Protein AF-A0A7C2ALZ6-F1 (afdb_monomer_lite)

Foldseek 3Di:
DDQDQFPVRDRLVPDQLQVCQVVVPLVSLQVVQVVCCVVVVHNGHSVNSHDNGD

pLDDT: mean 89.88, std 8.98, range [59.09, 97.62]

Radius of gyration: 10.99 Å; chains: 1; bounding box: 24×17×29 Å

Sequence (54 aa):
MEKIIGFCGLICSECPAYLATQKDDDNERRKVAETWSKEFNANMKPEDINYDGC

Structure (mmCIF, N/CA/C/O backbone):
data_AF-A0A7C2ALZ6-F1
#
_entry.id   AF-A0A7C2ALZ6-F1
#
loop_
_atom_site.group_PDB
_atom_site.id
_atom_site.type_symbol
_atom_site.label_atom_id
_atom_site.label_alt_id
_atom_site.label_comp_id
_atom_site.label_asym_id
_atom_site.label_entity_id
_atom_site.label_seq_id
_atom_site.pdbx_PDB_ins_code
_atom_site.Cartn_x
_atom_site.Cartn_y
_atom_site.Cartn_z
_atom_site.occupancy
_atom_site.B_iso_or_equiv
_atom_site.auth_seq_id
_atom_site.auth_comp_id
_atom_site.auth_asym_id
_atom_site.auth_atom_id
_atom_site.pdbx_PDB_model_num
ATOM 1 N N . MET A 1 1 ? -5.942 6.274 17.573 1.00 59.09 1 MET A N 1
ATOM 2 C CA . MET A 1 1 ? -6.098 4.961 16.919 1.00 59.09 1 MET A CA 1
ATOM 3 C C . MET A 1 1 ? -5.124 4.028 17.611 1.00 59.09 1 MET A C 1
ATOM 5 O O . MET A 1 1 ? -3.9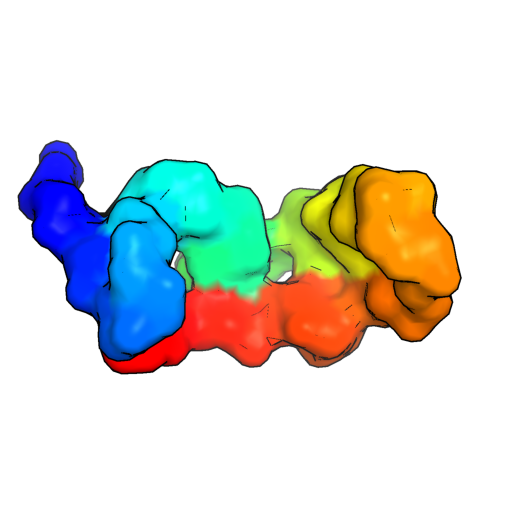92 4.446 17.832 1.00 59.09 1 MET A O 1
ATOM 9 N N . GLU A 1 2 ? -5.575 2.869 18.085 1.00 69.81 2 GLU A N 1
ATOM 10 C CA . GLU A 1 2 ? -4.674 1.892 18.707 1.00 69.81 2 GLU A CA 1
ATOM 11 C C . GLU A 1 2 ? -3.620 1.453 17.685 1.00 69.81 2 GLU A C 1
ATOM 13 O O . GLU A 1 2 ? -3.920 1.324 16.497 1.00 69.81 2 GLU A O 1
ATOM 18 N N . LYS A 1 3 ? -2.370 1.287 18.131 1.00 75.94 3 LYS A N 1
ATOM 19 C CA . LYS A 1 3 ? -1.297 0.794 17.268 1.00 75.94 3 LYS A CA 1
ATOM 20 C C . LYS A 1 3 ? -1.548 -0.681 16.996 1.00 75.94 3 LYS A C 1
ATOM 22 O O . LYS A 1 3 ? -1.271 -1.521 17.847 1.00 75.94 3 LYS A O 1
ATOM 27 N N . ILE A 1 4 ? -2.067 -0.977 15.813 1.00 84.50 4 ILE A N 1
ATOM 28 C CA . ILE A 1 4 ? -2.182 -2.347 15.323 1.00 84.50 4 ILE A CA 1
ATOM 29 C C . ILE A 1 4 ? -0.830 -2.700 14.721 1.00 84.50 4 ILE A C 1
ATOM 31 O O . ILE A 1 4 ? -0.383 -2.025 13.798 1.00 84.50 4 ILE A O 1
ATOM 35 N N . ILE A 1 5 ? -0.166 -3.714 15.265 1.00 85.44 5 ILE A N 1
ATOM 36 C CA . ILE A 1 5 ? 1.087 -4.237 14.722 1.00 85.44 5 ILE A CA 1
ATOM 37 C C . ILE A 1 5 ? 0.755 -5.566 14.053 1.00 85.44 5 ILE A C 1
ATOM 39 O O . ILE A 1 5 ? 0.278 -6.478 14.725 1.00 85.44 5 ILE A O 1
ATOM 43 N N . GLY A 1 6 ? 0.971 -5.659 12.741 1.00 82.50 6 GLY A N 1
ATOM 44 C CA . GLY A 1 6 ? 0.748 -6.899 11.996 1.00 82.50 6 GLY A CA 1
ATOM 45 C C . GLY A 1 6 ? 1.829 -7.942 12.290 1.00 82.50 6 GLY A C 1
ATOM 46 O O . GLY A 1 6 ? 2.889 -7.610 12.826 1.00 82.50 6 GLY A O 1
ATOM 47 N N . PHE A 1 7 ? 1.624 -9.199 11.878 1.00 79.75 7 PHE A N 1
ATOM 48 C CA . PHE A 1 7 ? 2.639 -10.259 12.006 1.00 79.75 7 PHE A CA 1
ATOM 49 C C . PHE A 1 7 ? 3.972 -9.896 11.336 1.00 79.75 7 PHE A C 1
ATOM 51 O O . PHE A 1 7 ? 5.020 -10.401 11.732 1.00 79.75 7 PHE A O 1
ATOM 58 N N . CYS A 1 8 ? 3.950 -9.014 10.331 1.00 83.00 8 CYS A N 1
ATOM 59 C CA . CYS A 1 8 ? 5.145 -8.500 9.665 1.00 83.00 8 CYS A CA 1
ATOM 60 C C . CYS A 1 8 ? 5.981 -7.554 10.549 1.00 83.00 8 CYS A C 1
ATOM 62 O O . CYS A 1 8 ? 7.061 -7.135 10.142 1.00 83.00 8 CYS A O 1
ATOM 64 N N . GLY A 1 9 ? 5.490 -7.198 11.741 1.00 82.50 9 GLY A N 1
ATOM 65 C CA . GLY A 1 9 ? 6.133 -6.265 12.666 1.00 82.50 9 GLY A CA 1
ATOM 66 C C . GLY A 1 9 ? 5.913 -4.790 12.320 1.00 82.50 9 GLY A C 1
ATOM 67 O O . GLY A 1 9 ? 6.423 -3.922 13.027 1.00 82.50 9 GLY A O 1
ATOM 68 N N . LEU A 1 10 ? 5.153 -4.486 11.262 1.00 85.12 10 LEU A N 1
ATOM 69 C CA . LEU A 1 10 ? 4.807 -3.117 10.880 1.00 85.12 10 LEU A CA 1
ATOM 70 C C . LEU A 1 10 ? 3.580 -2.626 11.645 1.00 85.12 10 LEU A C 1
ATOM 72 O O . LEU A 1 10 ? 2.643 -3.380 11.904 1.00 85.12 10 LEU A O 1
ATOM 76 N N . ILE A 1 11 ? 3.561 -1.328 11.942 1.00 88.94 11 ILE A N 1
ATOM 77 C CA . ILE A 1 11 ? 2.387 -0.654 12.492 1.00 88.94 11 ILE A CA 1
ATOM 78 C C . ILE A 1 11 ? 1.373 -0.485 11.350 1.00 88.94 11 ILE A C 1
ATOM 80 O O . ILE A 1 11 ? 1.483 0.431 10.539 1.00 88.94 11 ILE A O 1
ATOM 84 N N . CYS A 1 12 ? 0.379 -1.370 11.271 1.00 86.31 12 CYS A N 1
ATOM 85 C CA . CYS A 1 12 ? -0.676 -1.351 10.257 1.00 86.31 12 CYS A CA 1
ATOM 86 C C . CYS A 1 12 ? -1.416 -0.011 10.224 1.00 86.31 12 CYS A C 1
ATOM 88 O O . CYS A 1 12 ? -1.696 0.493 9.142 1.00 86.31 12 CYS A O 1
ATOM 90 N N . SER A 1 13 ? -1.645 0.624 11.381 1.00 85.62 13 SER A N 1
ATOM 91 C CA . SER A 1 13 ? -2.286 1.948 11.449 1.00 85.62 13 SER A CA 1
ATOM 92 C C . SER A 1 13 ? -1.476 3.074 10.788 1.00 85.62 13 SER A C 1
ATOM 94 O O . SER A 1 13 ? -2.006 4.160 10.581 1.00 85.62 13 SER A O 1
ATOM 96 N N . GLU A 1 14 ? -0.205 2.830 10.468 1.00 89.56 14 GLU A N 1
ATOM 97 C CA . GLU A 1 14 ? 0.694 3.757 9.771 1.00 89.56 14 GLU A CA 1
ATOM 98 C C . GLU A 1 14 ? 1.127 3.206 8.395 1.00 89.56 14 GLU A C 1
ATOM 100 O O . GLU A 1 14 ? 1.852 3.869 7.657 1.00 89.56 14 GLU A O 1
ATOM 105 N N . CYS A 1 15 ? 0.675 2.003 8.020 1.00 91.06 15 CYS A N 1
ATOM 106 C CA . CYS A 1 15 ? 1.036 1.366 6.760 1.00 91.06 15 CYS A CA 1
ATOM 107 C C . CYS A 1 15 ? 0.212 1.963 5.607 1.00 91.06 15 CYS A C 1
ATOM 109 O O . CYS A 1 15 ? -1.015 1.827 5.598 1.00 91.06 15 CYS A O 1
ATOM 111 N N . PRO A 1 16 ? 0.845 2.574 4.591 1.00 92.31 16 PRO A N 1
ATOM 112 C CA . PRO A 1 16 ? 0.112 3.241 3.522 1.00 92.31 16 PRO A CA 1
ATOM 113 C C . PRO A 1 16 ? -0.675 2.254 2.646 1.00 92.31 16 PRO A C 1
ATOM 115 O O . PRO A 1 16 ? -1.757 2.598 2.183 1.00 92.31 16 PRO A O 1
ATOM 118 N N . ALA A 1 17 ? -0.197 1.013 2.482 1.00 92.62 17 ALA A N 1
ATOM 119 C CA . ALA A 1 17 ? -0.934 -0.038 1.776 1.00 92.62 17 ALA A CA 1
ATOM 120 C C . ALA A 1 17 ? -2.227 -0.435 2.506 1.00 92.62 17 ALA A C 1
ATOM 122 O O . ALA A 1 17 ? -3.284 -0.545 1.884 1.00 92.62 17 ALA A O 1
ATOM 123 N N . TYR A 1 18 ? -2.153 -0.593 3.832 1.00 92.31 18 TYR A N 1
ATOM 124 C CA . TYR A 1 18 ? -3.321 -0.881 4.665 1.00 92.31 18 TYR A CA 1
ATOM 125 C C . TYR A 1 18 ? -4.341 0.256 4.589 1.00 92.31 18 TYR A C 1
ATOM 127 O O . TYR A 1 18 ? -5.510 0.032 4.293 1.00 92.31 18 TYR A O 1
ATOM 135 N N . LEU A 1 19 ? -3.885 1.494 4.792 1.00 92.56 19 LEU A N 1
ATOM 136 C CA . LEU A 1 19 ? -4.754 2.669 4.776 1.00 92.56 19 LEU A CA 1
ATOM 137 C C . LEU A 1 19 ? -5.438 2.865 3.415 1.00 92.56 19 LEU A C 1
ATOM 139 O O . LEU A 1 19 ? -6.635 3.139 3.386 1.00 92.56 19 LEU A O 1
ATOM 143 N N . ALA A 1 20 ? -4.709 2.688 2.309 1.00 94.62 20 ALA A N 1
ATOM 144 C CA . ALA A 1 20 ? -5.269 2.778 0.962 1.00 94.62 20 ALA A CA 1
ATOM 145 C C . ALA A 1 20 ? -6.328 1.692 0.706 1.00 94.62 20 ALA A C 1
ATOM 147 O O . ALA A 1 20 ? -7.371 1.974 0.120 1.00 94.62 20 ALA A O 1
ATOM 148 N N . THR A 1 21 ? -6.087 0.470 1.199 1.00 93.56 21 THR A N 1
ATOM 149 C CA . THR A 1 21 ? -7.030 -0.651 1.067 1.00 93.56 21 THR A CA 1
ATOM 150 C C . THR A 1 21 ? -8.306 -0.399 1.868 1.00 93.56 21 THR A C 1
ATOM 152 O O . THR A 1 21 ? -9.398 -0.515 1.325 1.00 93.56 21 THR A O 1
ATOM 155 N N . GLN A 1 22 ? -8.187 0.026 3.129 1.00 93.00 22 GLN A N 1
ATOM 156 C CA . GLN A 1 22 ? -9.337 0.287 4.005 1.00 93.00 22 GLN A CA 1
ATOM 157 C C . GLN A 1 22 ? -10.206 1.467 3.545 1.00 93.00 22 GLN A C 1
ATOM 159 O O . GLN A 1 22 ? -11.395 1.517 3.852 1.00 93.00 22 GLN A O 1
ATOM 164 N N . LYS A 1 23 ? -9.624 2.427 2.818 1.00 94.25 23 LYS A N 1
ATOM 165 C CA . LYS A 1 23 ? -10.365 3.530 2.185 1.00 94.25 23 LYS A CA 1
ATOM 166 C C . LYS A 1 23 ? -10.988 3.157 0.842 1.00 94.25 23 LYS A C 1
ATOM 168 O O . LYS A 1 23 ? -11.763 3.951 0.318 1.00 94.25 23 LYS A O 1
ATOM 173 N N . ASP A 1 24 ? -10.609 2.010 0.287 1.00 94.56 24 ASP A N 1
ATOM 174 C CA . ASP A 1 24 ? -10.902 1.614 -1.087 1.00 94.56 24 ASP A CA 1
ATOM 175 C C . ASP A 1 24 ? -10.500 2.682 -2.128 1.00 94.56 24 ASP A C 1
ATOM 177 O O . ASP A 1 24 ? -11.239 2.994 -3.059 1.00 94.56 24 ASP A O 1
ATOM 181 N N . ASP A 1 25 ? -9.319 3.292 -1.946 1.00 96.12 25 ASP A N 1
ATOM 182 C CA . ASP A 1 25 ? -8.823 4.372 -2.810 1.00 96.12 25 ASP A CA 1
ATOM 183 C C . ASP A 1 25 ? -7.734 3.873 -3.775 1.00 96.12 25 ASP A C 1
ATOM 185 O O . ASP A 1 25 ? -6.547 3.783 -3.442 1.00 96.12 25 ASP A O 1
ATOM 189 N N . ASP A 1 26 ? -8.130 3.617 -5.022 1.00 95.88 26 ASP A N 1
ATOM 190 C CA . ASP A 1 26 ? -7.233 3.170 -6.095 1.00 95.88 26 ASP A CA 1
ATOM 191 C C . ASP A 1 26 ?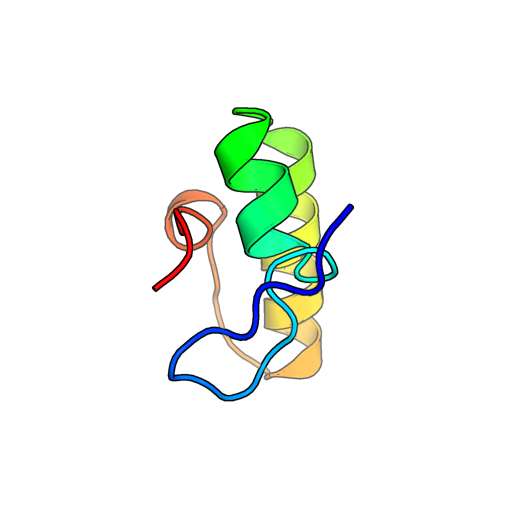 -6.121 4.170 -6.445 1.00 95.88 26 ASP A C 1
ATOM 193 O O . ASP A 1 26 ? -5.057 3.786 -6.943 1.00 95.88 26 ASP A O 1
ATOM 197 N N . ASN A 1 27 ? -6.330 5.466 -6.201 1.00 96.88 27 ASN A N 1
ATOM 198 C CA . ASN A 1 27 ? -5.291 6.464 -6.429 1.00 96.88 27 ASN A CA 1
ATOM 199 C C . ASN A 1 27 ? -4.230 6.408 -5.334 1.00 96.88 27 ASN A C 1
ATOM 201 O O . ASN A 1 27 ? -3.043 6.563 -5.636 1.00 96.88 27 ASN A O 1
ATOM 205 N N . GLU A 1 28 ? -4.630 6.181 -4.082 1.00 96.69 28 GLU A N 1
ATOM 206 C CA . GLU A 1 28 ? -3.684 5.912 -2.998 1.00 96.69 28 GLU A CA 1
ATOM 207 C C . GLU A 1 28 ? -2.927 4.599 -3.254 1.00 96.69 28 GLU A C 1
ATOM 209 O O . GLU A 1 28 ? -1.695 4.610 -3.209 1.00 96.69 28 GLU A O 1
ATOM 214 N N . ARG A 1 29 ? -3.615 3.516 -3.654 1.00 97.00 29 ARG A N 1
ATOM 215 C CA . ARG A 1 29 ? -2.978 2.231 -4.020 1.00 97.00 29 ARG A CA 1
ATOM 216 C C . ARG A 1 29 ? -1.915 2.406 -5.110 1.00 97.00 29 ARG A C 1
ATOM 218 O O . ARG A 1 29 ? -0.798 1.908 -4.975 1.00 97.00 29 ARG A O 1
ATOM 225 N N . ARG A 1 30 ? -2.209 3.190 -6.154 1.00 97.62 30 ARG A N 1
ATOM 226 C CA . ARG A 1 30 ? -1.251 3.492 -7.233 1.00 97.62 30 ARG A CA 1
ATOM 227 C C . ARG A 1 30 ? -0.008 4.226 -6.740 1.00 97.62 30 ARG A C 1
ATOM 229 O O . ARG A 1 30 ? 1.100 3.850 -7.107 1.00 97.62 30 ARG A O 1
ATOM 236 N N . LYS A 1 31 ? -0.169 5.237 -5.883 1.00 97.50 31 LYS A N 1
ATOM 237 C CA . LYS A 1 31 ? 0.970 5.980 -5.314 1.00 97.50 31 LYS A CA 1
ATOM 238 C C . LYS A 1 31 ? 1.872 5.080 -4.473 1.00 97.50 31 LYS A C 1
ATOM 240 O O . LYS A 1 31 ? 3.095 5.207 -4.551 1.00 97.50 31 LYS A O 1
ATOM 245 N N . VAL A 1 32 ? 1.282 4.180 -3.684 1.00 96.31 32 VAL A N 1
ATOM 246 C CA . VAL A 1 32 ? 2.037 3.200 -2.891 1.00 96.31 32 VAL A CA 1
ATOM 247 C C . VAL A 1 32 ? 2.811 2.262 -3.810 1.00 96.31 32 VAL A C 1
ATOM 249 O O . VAL A 1 32 ? 4.025 2.148 -3.657 1.00 96.31 32 VAL A O 1
ATOM 252 N N . ALA A 1 33 ? 2.146 1.679 -4.812 1.00 96.94 33 ALA A N 1
ATOM 253 C CA . ALA A 1 33 ? 2.777 0.794 -5.788 1.00 96.94 33 ALA A CA 1
ATOM 254 C C . ALA A 1 33 ? 3.948 1.471 -6.518 1.00 96.94 33 ALA A C 1
ATOM 256 O O . ALA A 1 33 ? 5.028 0.894 -6.617 1.00 96.94 33 ALA A O 1
ATOM 257 N N . GLU A 1 34 ? 3.782 2.714 -6.979 1.00 97.50 34 GLU A N 1
ATOM 258 C CA . GLU A 1 34 ? 4.849 3.476 -7.643 1.00 97.50 34 GLU A CA 1
ATOM 259 C C . GLU A 1 34 ? 6.030 3.777 -6.713 1.00 97.50 34 GLU A C 1
ATOM 261 O O . GLU A 1 34 ? 7.186 3.708 -7.136 1.00 97.50 34 GLU A O 1
ATOM 266 N N . THR A 1 35 ? 5.749 4.133 -5.457 1.00 96.94 35 THR A N 1
ATOM 267 C CA . THR A 1 35 ? 6.781 4.451 -4.462 1.00 96.94 35 THR A CA 1
ATOM 268 C C . THR A 1 35 ? 7.586 3.202 -4.123 1.00 96.94 35 THR A C 1
ATOM 270 O O . THR A 1 35 ? 8.807 3.199 -4.265 1.00 96.94 35 THR A O 1
ATOM 273 N N . TRP A 1 36 ? 6.909 2.108 -3.779 1.00 95.69 36 TRP A N 1
ATOM 274 C CA . TRP A 1 36 ? 7.558 0.847 -3.429 1.00 95.69 36 TRP A CA 1
ATOM 275 C C . TRP A 1 36 ? 8.268 0.204 -4.621 1.00 95.69 36 TRP A C 1
ATOM 277 O O . TRP A 1 36 ? 9.355 -0.345 -4.458 1.00 95.69 36 TRP A O 1
ATOM 287 N N . SER A 1 37 ? 7.729 0.338 -5.836 1.00 97.12 37 SER A N 1
ATOM 288 C CA . SER A 1 37 ? 8.422 -0.103 -7.052 1.00 97.12 37 SER A CA 1
ATOM 289 C C . SER A 1 37 ? 9.792 0.558 -7.196 1.00 97.12 37 SER A C 1
ATOM 291 O O . SER A 1 37 ? 10.776 -0.110 -7.512 1.00 97.12 37 SER A O 1
ATOM 293 N N . LYS A 1 38 ? 9.881 1.865 -6.916 1.00 96.81 38 LYS A N 1
ATOM 294 C CA . LYS A 1 38 ? 11.143 2.617 -6.964 1.00 96.81 38 LYS A CA 1
ATOM 295 C C . LYS A 1 38 ? 12.083 2.239 -5.822 1.00 96.81 38 LYS A C 1
ATOM 297 O O . LYS A 1 38 ? 13.266 2.032 -6.069 1.00 96.81 38 LYS A O 1
ATOM 302 N N . GLU A 1 39 ? 11.576 2.150 -4.595 1.00 96.50 39 GLU A N 1
ATOM 303 C CA . GLU A 1 39 ? 12.388 1.874 -3.401 1.00 96.50 39 GLU A CA 1
ATOM 304 C C . GLU A 1 39 ? 12.973 0.460 -3.398 1.00 96.50 39 GLU A C 1
ATOM 306 O O . GLU A 1 39 ? 14.142 0.270 -3.067 1.00 96.50 39 GLU A O 1
ATOM 311 N N . PHE A 1 40 ? 12.176 -0.528 -3.802 1.00 95.06 40 PHE A N 1
ATOM 312 C CA . PHE A 1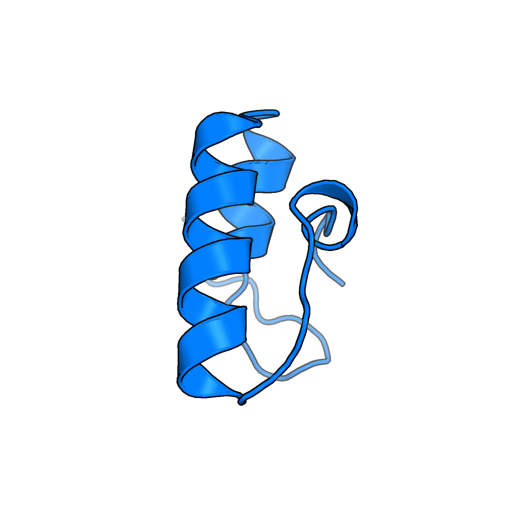 40 ? 12.568 -1.937 -3.784 1.00 95.06 40 PHE A CA 1
ATOM 313 C C . PHE A 1 40 ? 13.044 -2.451 -5.145 1.00 95.06 40 PHE A C 1
ATOM 315 O O . PHE A 1 40 ? 13.347 -3.636 -5.272 1.00 95.06 40 PHE A O 1
ATOM 322 N N . ASN A 1 41 ? 13.119 -1.579 -6.160 1.00 96.12 41 ASN A N 1
ATOM 323 C CA . ASN A 1 41 ? 13.430 -1.945 -7.544 1.00 96.12 41 ASN A CA 1
ATOM 324 C C . ASN A 1 41 ? 12.572 -3.132 -8.031 1.00 96.12 41 ASN A C 1
ATOM 326 O O . ASN A 1 41 ? 13.061 -4.090 -8.634 1.00 96.12 41 ASN A O 1
ATOM 330 N N . ALA A 1 42 ? 11.282 -3.073 -7.706 1.00 95.12 42 ALA A N 1
ATOM 331 C CA . ALA A 1 42 ? 10.281 -4.084 -8.015 1.00 95.12 42 ALA A CA 1
ATOM 332 C C . ALA A 1 42 ? 9.255 -3.520 -9.006 1.00 95.12 42 ALA A C 1
ATOM 334 O O . ALA A 1 42 ? 9.120 -2.310 -9.153 1.00 95.12 42 ALA A O 1
ATOM 335 N N . ASN A 1 43 ? 8.513 -4.392 -9.688 1.00 95.06 43 ASN A N 1
ATOM 336 C CA . ASN A 1 43 ? 7.382 -3.982 -10.521 1.00 95.06 43 ASN A CA 1
ATOM 337 C C . ASN A 1 43 ? 6.078 -4.266 -9.770 1.00 95.06 43 ASN A C 1
ATOM 339 O O . ASN A 1 43 ? 5.455 -5.300 -10.006 1.00 95.06 43 ASN A O 1
ATOM 343 N N . MET A 1 44 ? 5.723 -3.387 -8.831 1.00 95.56 44 MET A N 1
ATOM 344 C CA . MET A 1 44 ? 4.464 -3.480 -8.094 1.00 95.56 44 MET A CA 1
ATOM 345 C C . MET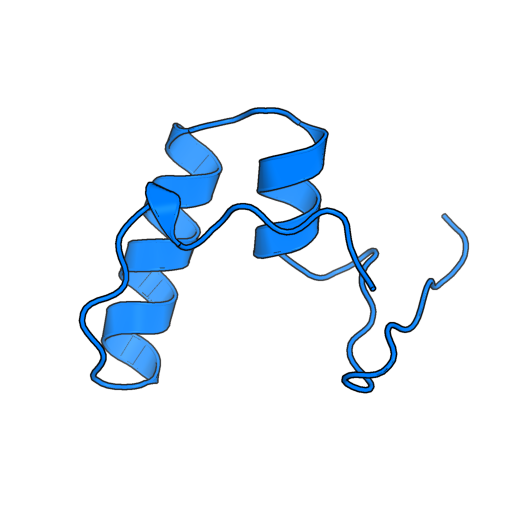 A 1 44 ? 3.365 -2.744 -8.846 1.00 95.56 44 MET A C 1
ATOM 347 O O . MET A 1 44 ? 3.547 -1.614 -9.303 1.00 95.56 44 MET A O 1
ATOM 351 N N . LYS A 1 45 ? 2.201 -3.374 -8.938 1.00 96.62 45 LYS A N 1
ATOM 352 C CA . LYS A 1 45 ? 0.999 -2.786 -9.513 1.00 96.62 45 LYS A CA 1
ATOM 353 C C . LYS A 1 45 ? 0.033 -2.354 -8.407 1.00 96.62 45 LYS A C 1
ATOM 355 O O . LYS A 1 45 ? 0.117 -2.868 -7.293 1.00 96.62 45 LYS A O 1
ATOM 360 N N . PRO A 1 46 ? -0.907 -1.432 -8.683 1.00 95.44 46 PRO A N 1
ATOM 361 C CA . PRO A 1 46 ? -1.923 -1.046 -7.705 1.00 95.44 46 PRO A CA 1
ATOM 362 C C . PRO A 1 46 ? -2.722 -2.243 -7.173 1.00 95.44 46 PRO A C 1
ATOM 364 O O . PRO A 1 46 ? -3.096 -2.247 -6.007 1.00 95.44 46 PRO A O 1
ATOM 367 N N . GLU A 1 47 ? -2.937 -3.272 -7.999 1.00 94.56 47 GLU A N 1
ATOM 368 C CA . GLU A 1 47 ? -3.663 -4.486 -7.613 1.00 94.56 47 GLU A CA 1
ATOM 369 C C . GLU A 1 47 ? -2.903 -5.334 -6.580 1.00 94.56 47 GLU A C 1
ATOM 371 O O . GLU A 1 47 ? -3.536 -6.072 -5.825 1.00 94.56 47 GLU A O 1
ATOM 376 N N . ASP A 1 4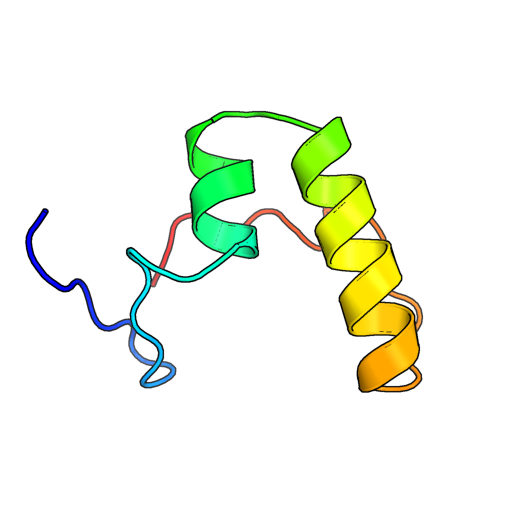8 ? -1.573 -5.192 -6.508 1.00 93.75 48 ASP A N 1
ATOM 377 C CA . ASP A 1 48 ? -0.730 -5.819 -5.482 1.00 9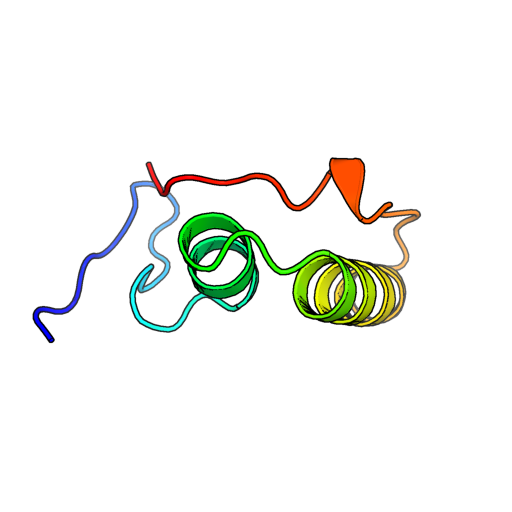3.75 48 ASP A CA 1
ATOM 378 C C . ASP A 1 48 ? -0.859 -5.096 -4.124 1.00 93.75 48 ASP A C 1
ATOM 380 O O . ASP A 1 48 ? -0.470 -5.631 -3.085 1.00 93.75 48 ASP A O 1
ATOM 384 N N . ILE A 1 49 ? -1.431 -3.883 -4.111 1.00 93.44 49 ILE A N 1
ATOM 385 C CA . ILE A 1 49 ? -1.703 -3.079 -2.913 1.00 93.44 49 ILE A CA 1
ATOM 386 C C . ILE A 1 49 ? -3.160 -3.294 -2.476 1.00 93.44 49 ILE A C 1
ATOM 388 O O . ILE A 1 49 ? -3.980 -2.379 -2.468 1.00 93.44 49 ILE A O 1
ATOM 392 N N . ASN A 1 50 ? -3.482 -4.536 -2.118 1.00 87.75 50 ASN A N 1
ATOM 393 C CA . ASN A 1 50 ? -4.748 -4.915 -1.491 1.00 87.75 50 ASN A CA 1
ATOM 394 C C . ASN A 1 50 ? -4.454 -5.740 -0.245 1.00 87.75 50 ASN A C 1
ATOM 396 O O . ASN A 1 50 ? -4.268 -6.954 -0.301 1.00 87.75 50 ASN A O 1
ATOM 400 N N . TYR A 1 51 ? -4.347 -5.042 0.879 1.00 82.19 51 TYR A N 1
ATOM 401 C CA . TYR A 1 51 ? -3.916 -5.615 2.139 1.00 82.19 51 TYR A CA 1
ATOM 402 C C . TYR A 1 51 ? -4.791 -5.127 3.291 1.00 82.19 51 TYR A C 1
ATOM 404 O O . TYR A 1 51 ? -4.692 -3.975 3.710 1.00 82.19 51 TYR A O 1
ATOM 412 N N . ASP A 1 52 ? -5.595 -6.026 3.853 1.00 78.75 52 ASP A N 1
ATOM 413 C CA . ASP A 1 52 ? -6.506 -5.739 4.973 1.00 78.75 52 ASP A CA 1
ATOM 414 C C . ASP A 1 52 ? -5.841 -5.860 6.348 1.00 78.75 52 ASP A C 1
ATOM 416 O O . ASP A 1 52 ? -6.500 -6.027 7.373 1.00 78.75 52 ASP A O 1
ATOM 420 N N . GLY A 1 53 ? -4.515 -5.757 6.388 1.00 72.75 53 GLY A N 1
ATOM 421 C CA . GLY A 1 53 ? -3.760 -6.071 7.586 1.00 72.75 53 GLY A CA 1
ATOM 422 C C . GLY A 1 53 ? -3.452 -7.558 7.620 1.00 72.75 53 GLY A C 1
ATOM 423 O O . GLY A 1 53 ? -3.768 -8.310 6.696 1.00 72.75 53 GLY A O 1
ATOM 424 N N . CYS A 1 54 ? -2.797 -7.983 8.686 1.00 60.66 54 CYS A N 1
ATOM 425 C CA . CYS A 1 54 ? -2.637 -9.396 8.952 1.00 60.66 54 CYS A CA 1
ATOM 426 C C . CYS A 1 54 ? -2.749 -9.709 10.428 1.00 60.66 54 CYS A C 1
ATOM 428 O O . CYS A 1 54 ? -2.403 -8.805 11.224 1.00 60.66 54 CYS A O 1
#

Secondary structure (DSSP, 8-state):
----B-TTSSBGGG-HHHHHHHTT-HHHHHHHHHHHHHHTT----GGG------